Protein AF-A0AAE0A594-F1 (afdb_monomer)

InterPro domains:
  IPR013187 F-box associated beta-propeller, type 3 [PF08268] (45-124)

Organism: NCBI:txid43782

Sequence (131 aa):
MHFSQTRCQKLLFIGEVLSSVDLQRALDGKVFLDEFDNPLEEKPDSNWISVYNSFNGLFCISSKSRVCFVYNPSRRESKKIPDSKPFHHEEILSGFGYVESIEDYKFIKVVMENTVHVFSLRKQFLENCSS

Nearest PDB structures (foldseek):
  8h3f-assembly1_I  TM=4.017E-01  e=6.697E-02  Homo sapiens
  8h3a-assembly1_I  TM=4.026E-01  e=8.334E-02  Homo sapiens
  8h38-assembly1_I  TM=4.028E-01  e=8.802E-02  Homo sapiens
  8h33-assembly1_J  TM=4.031E-01  e=2.774E-01  Homo sapiens
  8gq6-assembly1_A  TM=4.030E-01  e=2.626E-01  Homo sapiens

pLDDT: mean 73.23, std 13.81, range [35.5, 93.25]

Radius of gyration: 16.61 Å; Cα contacts (8 Å, |Δi|>4): 225; chains: 1; bounding box: 48×35×37 Å

Foldseek 3Di:
DDPPPPQDWDWDDDPQATWTWRVVVVVVVDTDTDRQDQLDPPPDPDSGKDFQDDDPQWTFIDDPQQFTWIAHPVQSHIDTQPPDDGDDPFWDHWDWYADPVQRWIWIWTAGPVRDIDIGTCHPVNCVVVVD

Secondary structure (DSSP, 8-state):
--------PEEEEETTEEEEE-HHHHTTT---EEPPPPS-SS--SS---EEEEEETTEEEEE-TT--EEEEETTTTEEEEPTT-PPPPTTEEEEEEEEEGGGTEEEEEEEEGGGEEEEEE--HHHHHTTT-

Structure (mmCIF, N/CA/C/O backbone):
data_AF-A0AAE0A594-F1
#
_entry.id   AF-A0AAE0A594-F1
#
loop_
_atom_site.group_PDB
_atom_site.id
_atom_site.type_symbol
_atom_site.label_atom_id
_atom_site.label_alt_id
_atom_site.label_comp_id
_atom_site.label_asym_id
_atom_site.label_entity_id
_atom_site.label_seq_id
_atom_site.pdbx_PDB_ins_code
_atom_site.Cartn_x
_atom_site.Cartn_y
_atom_site.Cartn_z
_atom_site.occupancy
_atom_site.B_iso_or_equiv
_atom_site.auth_seq_id
_atom_site.auth_comp_id
_atom_site.auth_asym_id
_atom_site.auth_atom_id
_atom_site.pdbx_PDB_model_num
ATOM 1 N N . MET A 1 1 ? -36.590 -8.270 17.465 1.00 35.50 1 MET A N 1
ATOM 2 C CA . MET A 1 1 ? -35.605 -8.018 16.393 1.00 35.50 1 MET A CA 1
ATOM 3 C C . MET A 1 1 ? -34.687 -6.907 16.867 1.00 35.50 1 MET A C 1
ATOM 5 O O . MET A 1 1 ? -35.118 -5.767 16.945 1.00 35.50 1 MET A O 1
ATOM 9 N N . HIS A 1 2 ? -33.482 -7.258 17.311 1.00 42.56 2 HIS A N 1
ATOM 10 C CA . HIS A 1 2 ? -32.478 -6.293 17.750 1.00 42.56 2 HIS A CA 1
ATOM 11 C C . HIS A 1 2 ? -31.753 -5.832 16.484 1.00 42.56 2 HIS A C 1
ATOM 13 O O . HIS A 1 2 ? -31.034 -6.625 15.880 1.00 42.56 2 HIS A O 1
ATOM 19 N N . PHE A 1 3 ? -31.990 -4.603 16.022 1.00 42.03 3 PHE A N 1
ATOM 20 C CA . PHE A 1 3 ? -31.149 -4.036 14.972 1.00 42.03 3 PHE A CA 1
ATOM 21 C C . PHE A 1 3 ? -29.754 -3.886 15.575 1.00 42.03 3 PHE A C 1
ATOM 23 O O . PHE A 1 3 ? -29.538 -3.067 16.466 1.00 42.03 3 PHE A O 1
ATOM 30 N N . SER A 1 4 ? -28.817 -4.738 15.164 1.00 46.41 4 SER A N 1
ATOM 31 C CA . SER A 1 4 ? -27.404 -4.516 15.434 1.00 46.41 4 SER A CA 1
ATOM 32 C C . SER A 1 4 ? -27.039 -3.206 14.748 1.00 46.41 4 SER A C 1
ATOM 34 O O . SER A 1 4 ? -26.988 -3.143 13.519 1.00 46.41 4 SER A O 1
ATOM 36 N N . GLN A 1 5 ? -26.857 -2.144 15.530 1.00 49.34 5 GLN A N 1
ATOM 37 C CA . GLN A 1 5 ? -26.320 -0.885 15.038 1.00 49.34 5 GLN A CA 1
ATOM 38 C C . GLN A 1 5 ? -24.932 -1.190 14.473 1.00 49.34 5 GLN A C 1
ATOM 40 O O . GLN A 1 5 ? -23.981 -1.427 15.216 1.00 49.34 5 GLN A O 1
ATOM 45 N N . THR A 1 6 ? -24.819 -1.264 13.150 1.00 53.31 6 THR A N 1
ATOM 46 C CA . THR A 1 6 ? -23.528 -1.405 12.487 1.00 53.31 6 THR A CA 1
ATOM 47 C C . THR A 1 6 ? -22.779 -0.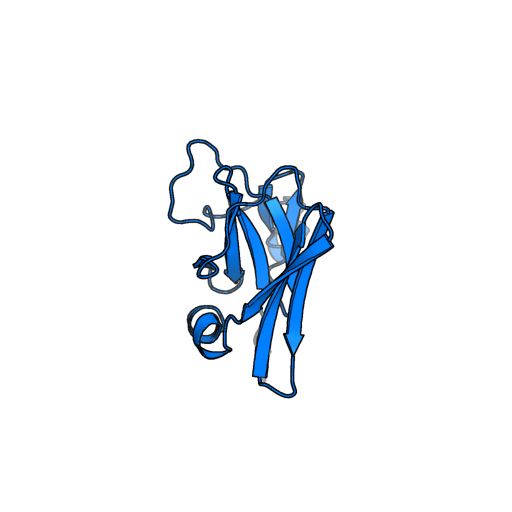109 12.767 1.00 53.31 6 THR A C 1
ATOM 49 O O . THR A 1 6 ? -23.171 0.956 12.287 1.00 53.31 6 THR A O 1
ATOM 52 N N . ARG A 1 7 ? -21.759 -0.163 13.629 1.00 56.25 7 ARG A N 1
ATOM 53 C CA . ARG A 1 7 ? -20.960 1.010 13.991 1.00 56.25 7 ARG A CA 1
ATOM 54 C C . ARG A 1 7 ? -20.214 1.487 12.743 1.00 56.25 7 ARG A C 1
ATOM 56 O O . ARG A 1 7 ? -19.167 0.956 12.395 1.00 56.25 7 ARG A O 1
ATOM 63 N N . CYS A 1 8 ? -20.785 2.464 12.044 1.00 60.12 8 CYS A N 1
ATOM 64 C CA . CYS A 1 8 ? -20.179 3.093 10.878 1.00 60.12 8 CYS A CA 1
ATOM 65 C C . CYS A 1 8 ? -19.109 4.080 11.358 1.00 60.12 8 CYS A C 1
ATOM 67 O O . CYS A 1 8 ? -19.431 5.176 11.815 1.00 60.12 8 CYS A O 1
ATOM 69 N N . GLN A 1 9 ? -17.840 3.677 11.294 1.00 63.56 9 GLN A N 1
ATOM 70 C CA . GLN A 1 9 ? -16.716 4.592 11.484 1.00 63.56 9 GLN A CA 1
ATOM 71 C C . GLN A 1 9 ? -16.456 5.317 10.166 1.00 63.56 9 GLN A C 1
ATOM 73 O O . GLN A 1 9 ? -16.234 4.680 9.137 1.00 63.56 9 GLN A O 1
ATOM 78 N N . LYS A 1 10 ? -16.502 6.652 10.186 1.00 68.75 10 LYS A N 1
ATOM 79 C CA . LYS A 1 10 ? -16.070 7.464 9.048 1.00 68.75 10 LYS A CA 1
ATOM 80 C C . LYS A 1 10 ? -14.655 7.945 9.304 1.00 68.75 10 LYS A C 1
ATOM 82 O O . LYS A 1 10 ? -14.383 8.538 10.343 1.00 68.75 10 LYS A O 1
ATOM 87 N N . LEU A 1 11 ? -13.771 7.688 8.352 1.00 68.06 11 LEU A N 1
ATOM 88 C CA . LEU A 1 11 ? -12.407 8.194 8.385 1.00 68.06 11 LEU A CA 1
ATOM 89 C C . LEU A 1 11 ? -12.359 9.484 7.589 1.00 68.06 11 LEU A C 1
ATOM 91 O O . LEU A 1 11 ? -12.868 9.551 6.469 1.00 68.06 11 LEU A O 1
ATOM 95 N N . LEU A 1 12 ? -11.752 10.496 8.180 1.00 67.94 12 LEU A N 1
ATOM 96 C CA . LEU A 1 12 ? -11.538 11.779 7.555 1.00 67.94 12 LEU A CA 1
ATOM 97 C C . LEU A 1 12 ? -10.044 11.931 7.316 1.00 67.94 12 LEU A C 1
ATOM 99 O O . LEU A 1 12 ? -9.252 11.819 8.245 1.00 67.94 12 LEU A O 1
ATOM 103 N N . PHE A 1 13 ? -9.668 12.161 6.066 1.00 64.56 13 PHE A N 1
ATOM 104 C CA . PHE A 1 13 ? -8.300 12.501 5.710 1.00 64.56 13 PHE A CA 1
ATOM 105 C C . PHE A 1 13 ? -8.250 14.012 5.479 1.00 64.56 13 PHE A C 1
ATOM 107 O O . PHE A 1 13 ? -8.738 14.498 4.458 1.00 64.56 13 PHE A O 1
ATOM 114 N N . ILE A 1 14 ? -7.755 14.764 6.467 1.00 61.00 14 ILE A N 1
ATOM 115 C CA . ILE A 1 14 ? -7.570 16.218 6.362 1.00 61.00 14 ILE A CA 1
ATOM 116 C C . ILE A 1 14 ? -6.072 16.492 6.272 1.00 61.00 14 ILE A C 1
ATOM 118 O O . ILE A 1 14 ? -5.337 16.294 7.238 1.00 61.00 14 ILE A O 1
ATOM 122 N N . GLY A 1 15 ? -5.625 16.990 5.119 1.00 65.19 15 GLY A N 1
ATOM 123 C CA . GLY A 1 15 ? -4.205 17.229 4.873 1.00 65.19 15 GLY A CA 1
ATOM 124 C C . GLY A 1 15 ? -3.424 15.916 4.891 1.00 65.19 15 GLY A C 1
ATOM 125 O O . GLY A 1 15 ? -3.569 15.117 3.976 1.00 65.19 15 GLY A O 1
ATOM 126 N N . GLU A 1 16 ? -2.621 15.709 5.935 1.00 61.00 16 GLU A N 1
ATOM 127 C CA . GLU A 1 16 ? -1.758 14.530 6.131 1.00 61.00 16 GLU A CA 1
ATOM 128 C C . GLU A 1 16 ? -2.167 13.686 7.351 1.00 61.00 16 GLU A C 1
ATOM 130 O O . GLU A 1 16 ? -1.447 12.774 7.757 1.00 61.00 16 GLU A O 1
ATOM 135 N N . VAL A 1 17 ? -3.312 14.002 7.965 1.00 59.88 17 VAL A N 1
ATOM 136 C CA . VAL A 1 17 ? -3.817 13.310 9.153 1.00 59.88 17 VAL A CA 1
ATOM 137 C C . VAL A 1 17 ? -5.040 12.490 8.766 1.00 59.88 17 VAL A C 1
ATOM 139 O O . VAL A 1 17 ? -6.038 13.022 8.274 1.00 59.88 17 VAL A O 1
ATOM 142 N N . LEU A 1 18 ? -4.966 11.183 9.013 1.00 65.12 18 LEU A N 1
ATOM 143 C CA . LEU A 1 18 ? -6.129 10.306 9.019 1.00 65.12 18 LEU A CA 1
ATOM 144 C C . LEU A 1 18 ? -6.751 10.385 10.416 1.00 65.12 18 LEU A C 1
ATOM 146 O O . LEU A 1 18 ? -6.049 10.184 11.397 1.00 65.12 18 LEU A O 1
ATOM 150 N N . SER A 1 19 ? -8.034 10.711 10.529 1.00 62.88 19 SER A N 1
ATOM 151 C CA . SER A 1 19 ? -8.760 10.803 11.802 1.00 62.88 19 SER A CA 1
ATOM 152 C C . SER A 1 19 ? -10.027 9.963 11.751 1.00 62.88 19 SER A C 1
ATOM 154 O O . SER A 1 19 ? -10.693 9.897 10.718 1.00 62.88 19 SER A O 1
ATOM 156 N N . SER A 1 20 ? -10.397 9.339 12.868 1.00 68.00 20 SER A N 1
ATOM 157 C CA . SER A 1 20 ? -11.697 8.677 12.994 1.00 68.00 20 SER A CA 1
ATOM 158 C C . SER A 1 20 ? -12.729 9.674 13.510 1.00 68.00 20 SER A C 1
ATOM 160 O O . SER A 1 20 ? -12.496 10.361 14.502 1.00 68.00 20 SER A O 1
ATOM 162 N N . VAL A 1 21 ? -13.889 9.735 12.857 1.00 65.81 21 VAL A N 1
ATOM 163 C CA . VAL A 1 21 ? -15.005 10.600 13.246 1.00 65.81 21 VAL A CA 1
ATOM 164 C C . VAL A 1 21 ? -16.188 9.746 13.680 1.00 65.81 21 VAL A C 1
ATOM 166 O O . VAL A 1 21 ? -16.718 8.943 12.905 1.00 65.81 21 VAL A O 1
ATOM 169 N N . ASP A 1 22 ? -16.637 9.960 14.916 1.00 67.38 22 ASP A N 1
ATOM 170 C CA . ASP A 1 22 ? -17.904 9.424 15.405 1.00 67.38 22 ASP A CA 1
ATOM 171 C C . ASP A 1 22 ? -19.043 10.392 15.068 1.00 67.38 22 ASP A C 1
ATOM 173 O O . ASP A 1 22 ? -19.252 11.418 15.722 1.00 67.38 22 ASP A O 1
ATOM 177 N N . LEU A 1 23 ? -19.794 10.065 14.016 1.00 60.41 23 LEU A N 1
ATOM 178 C CA . LEU A 1 23 ? -20.908 10.899 13.580 1.00 60.41 23 LEU A CA 1
ATOM 179 C C . LEU A 1 23 ? -22.072 10.941 14.562 1.00 60.41 23 LEU A C 1
ATOM 181 O O . LEU A 1 23 ? -22.784 11.939 14.572 1.00 60.41 23 LEU A O 1
ATOM 185 N N . GLN A 1 24 ? -22.289 9.896 15.365 1.00 61.97 24 GLN A N 1
ATOM 186 C CA . GLN A 1 24 ? -23.400 9.911 16.317 1.00 61.97 24 GLN A CA 1
ATOM 187 C C . GLN A 1 24 ? -23.171 10.979 17.388 1.00 61.97 24 GLN A C 1
ATOM 189 O O . GLN A 1 24 ? -24.116 11.648 17.786 1.00 61.97 24 GLN A O 1
ATOM 194 N N . ARG A 1 25 ? -21.908 11.209 17.766 1.00 57.09 25 ARG A N 1
ATOM 195 C CA . ARG A 1 25 ? -21.504 12.288 18.682 1.00 57.09 25 ARG A CA 1
ATOM 196 C C . ARG A 1 25 ? -21.403 13.646 17.983 1.00 57.09 25 ARG A C 1
ATOM 198 O O . ARG A 1 25 ? -21.610 14.676 18.615 1.00 57.09 25 ARG A O 1
ATOM 205 N N . ALA A 1 26 ? -21.119 13.659 16.679 1.00 54.25 26 ALA A N 1
ATOM 206 C CA . ALA A 1 26 ? -21.068 14.886 15.882 1.00 54.25 26 ALA A CA 1
ATOM 207 C C . ALA A 1 26 ? -22.448 15.543 15.687 1.00 54.25 26 ALA A C 1
ATOM 209 O O . ALA A 1 26 ? -22.518 16.762 15.528 1.00 54.25 26 ALA A O 1
ATOM 210 N N . LEU A 1 27 ? -23.536 14.761 15.715 1.00 56.81 27 LEU A N 1
ATOM 211 C CA . LEU A 1 27 ? -24.911 15.273 15.628 1.00 56.81 27 LEU A CA 1
ATOM 212 C C . LEU A 1 27 ? -25.289 16.178 16.814 1.00 56.81 27 LEU A C 1
ATOM 214 O O . LEU A 1 27 ? -26.123 17.064 16.644 1.00 56.81 27 LEU A O 1
ATOM 218 N N . ASP A 1 28 ? -24.604 16.047 17.954 1.00 60.50 28 ASP A N 1
ATOM 219 C CA . ASP A 1 28 ? -24.769 16.915 19.130 1.00 60.50 28 ASP A CA 1
ATOM 220 C C . ASP A 1 28 ? -24.005 18.255 19.001 1.00 60.50 28 ASP A C 1
ATOM 222 O O . ASP A 1 28 ? -23.794 18.973 19.978 1.00 60.50 28 ASP A O 1
ATOM 226 N N . GLY A 1 29 ? -23.550 18.605 17.791 1.00 57.28 29 GLY A N 1
ATOM 227 C CA . GLY A 1 29 ? -22.878 19.874 17.494 1.00 57.28 29 GLY A CA 1
ATOM 228 C C . GLY A 1 29 ? -21.408 19.937 17.919 1.00 57.28 29 GLY A C 1
ATOM 229 O O . GLY A 1 29 ? -20.779 20.987 17.783 1.00 57.28 29 GLY A O 1
ATOM 230 N N . LYS A 1 30 ? -20.829 18.830 18.404 1.00 54.50 30 LYS A N 1
ATOM 231 C CA . LYS A 1 30 ? -19.423 18.753 18.816 1.00 54.50 30 LYS A CA 1
ATOM 232 C C . LYS A 1 30 ? -18.720 17.604 18.097 1.00 54.50 30 LYS A C 1
ATOM 234 O O . LYS A 1 30 ? -18.842 16.443 18.472 1.00 54.50 30 LYS A O 1
ATOM 239 N N . VAL A 1 31 ? -17.973 17.935 17.043 1.00 56.88 31 VAL A N 1
ATOM 240 C CA . VAL A 1 31 ? -17.101 16.971 16.360 1.00 56.88 31 VAL A CA 1
ATOM 241 C C . VAL A 1 31 ? -15.901 16.706 17.263 1.00 56.88 31 VAL A C 1
ATOM 243 O O . VAL A 1 31 ? -15.044 17.570 17.436 1.00 56.88 31 VAL A O 1
ATOM 246 N N . PHE A 1 32 ? -15.851 15.519 17.857 1.00 56.44 32 PHE A N 1
ATOM 247 C CA . PHE A 1 32 ? -14.641 15.018 18.493 1.00 56.44 32 PHE A CA 1
ATOM 248 C C . PHE A 1 32 ? -13.856 14.242 17.438 1.00 56.44 32 PHE A C 1
ATOM 250 O O . PHE A 1 32 ? -14.347 13.247 16.903 1.00 56.44 32 PHE A O 1
ATOM 257 N N . LEU A 1 33 ? -12.668 14.741 17.104 1.00 54.59 33 LEU A N 1
ATOM 258 C CA . LEU A 1 33 ? -11.691 13.973 16.348 1.00 54.59 33 LEU A CA 1
ATOM 259 C C . LEU A 1 33 ? -11.003 13.059 17.356 1.00 54.59 33 LEU A C 1
ATOM 261 O O . LEU A 1 33 ? -10.320 13.555 18.251 1.00 54.59 33 LEU A O 1
ATOM 265 N N . ASP A 1 34 ? -11.209 11.751 17.235 1.00 58.50 34 ASP A N 1
ATOM 266 C CA . ASP A 1 34 ? -10.311 10.825 17.913 1.00 58.50 34 ASP A CA 1
ATOM 267 C C . ASP A 1 34 ? -8.980 10.876 17.164 1.00 58.50 34 ASP A C 1
ATOM 269 O O . ASP A 1 34 ? -8.941 10.682 15.938 1.00 58.50 34 ASP A O 1
ATOM 273 N N . GLU A 1 35 ? -7.900 11.157 17.900 1.00 56.28 35 GLU A N 1
ATOM 274 C CA . GLU A 1 35 ? -6.554 10.954 17.381 1.00 56.28 35 GLU A CA 1
ATOM 275 C C . GLU A 1 35 ? -6.463 9.511 16.900 1.00 56.28 35 GLU A C 1
ATOM 277 O O . GLU A 1 35 ? -6.774 8.549 17.607 1.00 56.28 35 GLU A O 1
ATOM 282 N N . PHE A 1 36 ? -6.123 9.377 15.629 1.00 59.25 36 PHE A N 1
ATOM 283 C CA . PHE A 1 36 ? -5.923 8.081 15.037 1.00 59.25 36 PHE A CA 1
ATOM 284 C C . PHE A 1 36 ? -4.548 7.601 15.454 1.00 59.25 36 PHE A C 1
ATOM 286 O O . PHE A 1 36 ? -3.553 8.270 15.164 1.00 59.25 36 PHE A O 1
ATOM 293 N N . ASP A 1 37 ? -4.501 6.459 16.138 1.00 64.94 37 ASP A N 1
ATOM 294 C CA . ASP A 1 37 ? -3.234 5.802 16.438 1.00 64.94 37 ASP A CA 1
ATOM 295 C C . ASP A 1 37 ? -2.432 5.691 15.144 1.00 64.94 37 ASP A C 1
ATOM 297 O O . ASP A 1 37 ? -2.992 5.345 14.097 1.00 64.94 37 ASP A O 1
ATOM 301 N N . ASN A 1 38 ? -1.137 6.016 15.202 1.00 65.38 38 ASN A N 1
ATOM 302 C CA . ASN A 1 38 ? -0.288 5.926 14.025 1.00 65.38 38 ASN A CA 1
ATOM 303 C C . ASN A 1 38 ? -0.395 4.490 13.472 1.00 65.38 38 ASN A C 1
ATOM 305 O O . ASN A 1 38 ? -0.019 3.553 14.176 1.00 65.38 38 ASN A O 1
ATOM 309 N N . PRO A 1 39 ? -0.916 4.291 12.246 1.00 68.06 39 PRO A N 1
ATOM 310 C CA . PRO A 1 39 ? -1.100 2.968 11.669 1.00 68.06 39 PRO A CA 1
ATOM 311 C C . PRO A 1 39 ? 0.214 2.208 11.488 1.00 68.06 39 PRO A C 1
ATOM 313 O O . PRO A 1 39 ? 0.175 1.016 11.204 1.00 68.06 39 PRO A O 1
ATOM 316 N N . LEU A 1 40 ? 1.368 2.864 11.615 1.00 71.44 40 LEU A N 1
ATOM 317 C CA . LEU A 1 40 ? 2.686 2.269 11.452 1.00 71.44 40 LEU A CA 1
ATOM 318 C C . LEU A 1 40 ? 3.369 2.123 12.818 1.00 71.44 40 LEU A C 1
ATOM 320 O O . LEU A 1 40 ? 3.563 3.103 13.533 1.00 71.44 40 LEU A O 1
ATOM 324 N N . GLU A 1 41 ? 3.763 0.891 13.164 1.00 64.31 41 GLU A N 1
ATOM 325 C CA . GLU A 1 41 ? 4.520 0.595 14.395 1.00 64.31 41 GLU A CA 1
ATOM 326 C C . GLU A 1 41 ? 5.929 1.207 14.385 1.00 64.31 41 GLU A C 1
ATOM 328 O O . GLU A 1 41 ? 6.495 1.503 15.440 1.00 64.31 41 GLU A O 1
ATOM 333 N N . GLU A 1 42 ? 6.504 1.414 13.194 1.00 60.75 42 GLU A N 1
ATOM 334 C CA . GLU A 1 42 ? 7.712 2.219 13.040 1.00 60.75 42 GLU A CA 1
ATOM 335 C C . GLU A 1 42 ? 7.379 3.626 13.527 1.00 60.75 42 GLU A C 1
ATOM 337 O O . GLU A 1 42 ? 6.683 4.341 12.817 1.00 60.75 42 GLU A O 1
ATOM 342 N N . LYS A 1 43 ? 7.865 4.020 14.716 1.00 56.16 43 LYS A N 1
ATOM 343 C CA . LYS A 1 43 ? 7.832 5.414 15.180 1.00 56.16 43 LYS A CA 1
ATOM 344 C C . LYS A 1 43 ? 8.614 6.242 14.168 1.00 56.16 43 LYS A C 1
ATOM 346 O O . LYS A 1 43 ? 9.845 6.245 14.238 1.00 56.16 43 LYS A O 1
ATOM 351 N N . PRO A 1 44 ? 7.966 6.917 13.211 1.00 52.84 44 PRO A N 1
ATOM 352 C CA . PRO A 1 44 ? 8.715 7.751 12.311 1.00 52.84 44 PRO A CA 1
ATOM 353 C C . PRO A 1 44 ? 9.074 8.999 13.124 1.00 52.84 44 PRO A C 1
ATOM 355 O O . PRO A 1 44 ? 8.328 9.411 14.014 1.00 52.84 44 PRO A O 1
ATOM 358 N N . ASP A 1 45 ? 10.172 9.669 12.795 1.00 55.12 45 ASP A N 1
ATOM 359 C CA . ASP A 1 45 ? 10.511 10.969 13.400 1.00 55.12 45 ASP A CA 1
ATOM 360 C C . ASP A 1 45 ? 9.450 12.070 13.099 1.00 55.12 45 ASP A C 1
ATOM 362 O O . ASP A 1 45 ? 9.657 13.250 13.370 1.00 55.12 45 ASP A O 1
ATOM 366 N N . SER A 1 46 ? 8.322 11.705 12.473 1.00 57.16 46 SER A N 1
ATOM 367 C CA . SER A 1 46 ? 7.206 12.535 12.028 1.00 57.16 46 SER A CA 1
ATOM 368 C C . SER A 1 46 ? 5.935 11.676 11.894 1.00 57.16 46 SER A C 1
ATOM 370 O O . SER A 1 46 ? 5.982 10.579 11.348 1.00 57.16 46 SER A O 1
ATOM 372 N N . ASN A 1 47 ? 4.778 12.193 12.317 1.00 60.12 47 ASN A N 1
ATOM 373 C CA . ASN A 1 47 ? 3.470 11.526 12.183 1.00 60.12 47 ASN A CA 1
ATOM 374 C C . ASN A 1 47 ? 2.880 11.593 10.754 1.00 60.12 47 ASN A C 1
ATOM 376 O O . ASN A 1 47 ? 1.682 11.393 10.575 1.00 60.12 47 ASN A O 1
ATOM 380 N N . TRP A 1 48 ? 3.680 11.934 9.739 1.00 66.38 48 TRP A N 1
ATOM 381 C CA . TRP A 1 48 ? 3.182 12.142 8.379 1.00 66.38 48 TRP A CA 1
ATOM 382 C C . TRP A 1 48 ? 2.939 10.817 7.663 1.00 66.38 48 TRP A C 1
ATOM 384 O O . TRP A 1 48 ? 3.862 10.017 7.471 1.00 66.38 48 TRP A O 1
ATOM 394 N N . ILE A 1 49 ? 1.693 10.620 7.230 1.00 77.00 49 ILE A N 1
ATOM 395 C CA . ILE A 1 49 ? 1.258 9.453 6.467 1.00 77.00 49 ILE A CA 1
ATOM 396 C C . ILE A 1 49 ? 0.650 9.922 5.156 1.00 77.00 49 ILE A C 1
ATOM 398 O O . ILE A 1 49 ? -0.304 10.696 5.125 1.00 77.00 49 ILE A O 1
ATOM 402 N N . SER A 1 50 ? 1.194 9.414 4.056 1.00 80.06 50 SER A N 1
ATOM 403 C CA . SER A 1 50 ? 0.616 9.609 2.729 1.00 80.06 50 SER A CA 1
ATOM 404 C C . SER A 1 50 ? -0.307 8.445 2.399 1.00 80.06 50 SER A C 1
ATOM 406 O O . SER A 1 50 ? 0.088 7.289 2.541 1.00 80.06 50 SER A O 1
ATOM 408 N N . VAL A 1 51 ? -1.521 8.744 1.939 1.00 83.19 51 VAL A N 1
ATOM 409 C CA . VAL A 1 51 ? -2.452 7.758 1.381 1.00 83.19 51 VAL A CA 1
ATOM 410 C C . VAL A 1 51 ? -2.352 7.826 -0.139 1.00 83.19 51 VAL A C 1
ATOM 412 O O . VAL A 1 51 ? -2.635 8.862 -0.731 1.00 83.19 51 VAL A O 1
ATOM 415 N N . TYR A 1 52 ? -1.950 6.727 -0.771 1.00 82.00 52 TYR A N 1
ATOM 416 C CA . TYR A 1 52 ? -1.749 6.665 -2.224 1.00 82.00 52 TYR A CA 1
ATOM 417 C C . TYR A 1 52 ? -2.974 6.147 -2.955 1.00 82.00 52 TYR A C 1
ATOM 419 O O . TYR A 1 52 ? -3.284 6.586 -4.059 1.00 82.00 52 TYR A O 1
ATOM 427 N N . ASN A 1 53 ? -3.644 5.162 -2.363 1.00 84.69 53 ASN A N 1
ATOM 428 C CA . ASN A 1 53 ? -4.760 4.490 -3.001 1.00 84.69 53 ASN A CA 1
ATOM 429 C C . ASN A 1 53 ? -5.646 3.808 -1.954 1.00 84.69 53 ASN A C 1
ATOM 431 O O . ASN A 1 53 ? -5.215 3.578 -0.821 1.00 84.69 53 ASN A O 1
ATOM 435 N N . SER A 1 54 ? -6.870 3.459 -2.332 1.00 86.62 54 SER A N 1
ATOM 436 C CA . SER A 1 54 ? -7.782 2.688 -1.495 1.00 86.62 54 SER A CA 1
ATOM 437 C C . SER A 1 54 ? -8.580 1.697 -2.332 1.00 86.62 54 SER A C 1
ATOM 439 O O . SER A 1 54 ? -8.948 1.964 -3.473 1.00 86.62 54 SER A O 1
ATOM 441 N N . PHE A 1 55 ? -8.835 0.521 -1.764 1.00 87.69 55 PHE A N 1
ATOM 442 C CA . PHE A 1 55 ? -9.644 -0.506 -2.411 1.00 87.69 55 PHE A CA 1
ATOM 443 C C . PHE A 1 55 ? -10.251 -1.434 -1.358 1.00 87.69 55 PHE A C 1
ATOM 445 O O . PHE A 1 55 ? -9.554 -1.852 -0.437 1.00 87.69 55 PHE A O 1
ATOM 452 N N . ASN A 1 56 ? -11.543 -1.758 -1.476 1.00 85.81 56 ASN A N 1
ATOM 453 C CA . ASN A 1 56 ? -12.265 -2.656 -0.557 1.00 85.81 56 ASN A CA 1
ATOM 454 C C . ASN A 1 56 ? -12.092 -2.332 0.942 1.00 85.81 56 ASN A C 1
ATOM 456 O O . ASN A 1 56 ? -11.967 -3.227 1.772 1.00 85.81 56 ASN A O 1
ATOM 460 N N . GLY A 1 57 ? -12.067 -1.044 1.297 1.00 82.81 57 GLY A N 1
ATOM 461 C CA . GLY A 1 57 ? -11.896 -0.604 2.688 1.00 82.81 57 GLY A CA 1
ATOM 462 C C . GLY A 1 57 ? -10.458 -0.6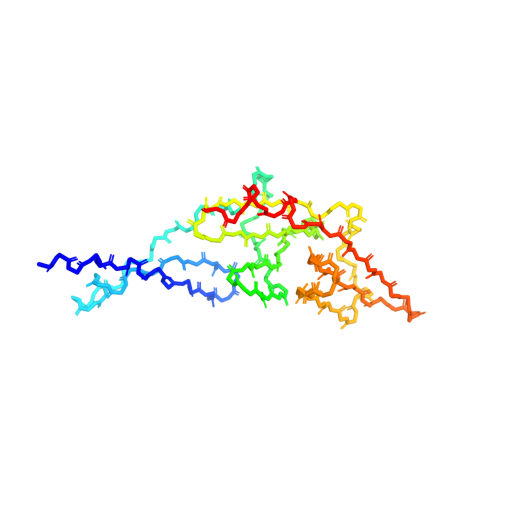77 3.215 1.00 82.81 57 GLY A C 1
ATOM 463 O O . GLY A 1 57 ? -10.219 -0.291 4.355 1.00 82.81 57 GLY A O 1
ATOM 464 N N . LEU A 1 58 ? -9.501 -1.111 2.393 1.00 87.62 58 LEU A N 1
ATOM 465 C CA . LEU A 1 58 ? -8.072 -1.066 2.682 1.00 87.62 58 LEU A CA 1
ATOM 466 C C . LEU A 1 58 ? -7.446 0.191 2.073 1.00 87.62 58 LEU A C 1
ATOM 468 O O . LEU A 1 58 ? -7.838 0.634 0.990 1.00 87.62 58 LEU A O 1
ATOM 472 N N . PHE A 1 59 ? -6.429 0.728 2.738 1.00 87.69 59 PHE A N 1
ATOM 473 C CA . PHE A 1 59 ? -5.625 1.846 2.251 1.00 87.69 59 PHE A CA 1
ATOM 474 C C . PHE A 1 59 ? -4.210 1.387 1.918 1.00 87.69 59 PHE A C 1
ATOM 476 O O . PHE A 1 59 ? -3.598 0.649 2.682 1.00 87.69 59 PHE A O 1
ATOM 483 N N . CYS A 1 60 ? -3.660 1.867 0.808 1.00 87.88 60 CYS A N 1
ATOM 484 C CA . CYS A 1 60 ? -2.225 1.834 0.566 1.00 87.88 60 CYS A CA 1
ATOM 485 C C . CYS A 1 60 ? -1.618 3.130 1.106 1.00 87.88 60 CYS A C 1
ATOM 487 O O . CYS A 1 60 ? -1.920 4.213 0.597 1.00 87.88 60 CYS A O 1
ATOM 489 N N . ILE A 1 61 ? -0.769 3.020 2.126 1.00 86.38 61 ILE A N 1
ATOM 490 C CA . ILE A 1 61 ? -0.162 4.155 2.827 1.00 86.38 61 ILE A CA 1
ATOM 491 C C . ILE A 1 61 ? 1.369 4.089 2.801 1.00 86.38 61 ILE A C 1
ATOM 493 O O . ILE A 1 61 ? 1.949 3.026 2.575 1.00 86.38 61 ILE A O 1
ATOM 497 N N . SER A 1 62 ? 2.043 5.207 3.072 1.00 82.62 62 SER A N 1
ATOM 498 C CA . SER A 1 62 ? 3.467 5.205 3.427 1.00 82.62 62 SER A CA 1
ATOM 499 C C . SER A 1 62 ? 3.791 6.169 4.557 1.00 82.62 62 SER A C 1
ATOM 501 O O . SER A 1 62 ? 3.150 7.209 4.707 1.00 82.62 62 SER A O 1
ATOM 503 N N . SER A 1 63 ? 4.859 5.854 5.289 1.00 76.19 63 SER A N 1
ATOM 504 C CA . SER A 1 63 ? 5.555 6.796 6.171 1.00 76.19 63 SER A CA 1
ATOM 505 C C . SER A 1 63 ? 6.491 7.718 5.379 1.00 76.19 63 SER A C 1
ATOM 507 O O . SER A 1 63 ? 6.692 7.559 4.170 1.00 76.19 63 SER A O 1
ATOM 509 N N . LYS A 1 64 ? 7.163 8.634 6.089 1.00 72.12 64 LYS A N 1
ATOM 510 C CA . LYS A 1 64 ? 8.269 9.456 5.571 1.00 72.12 64 LYS A CA 1
ATOM 511 C C . LYS A 1 64 ? 9.442 8.644 5.006 1.00 72.12 64 LYS A C 1
ATOM 513 O O . LYS A 1 64 ? 10.091 9.113 4.075 1.00 72.12 64 LYS A O 1
ATOM 518 N N . SER A 1 65 ? 9.703 7.429 5.510 1.00 70.81 65 SER A N 1
ATOM 519 C CA . SER A 1 65 ? 10.714 6.524 4.927 1.00 70.81 65 SER A CA 1
ATOM 520 C C . SER A 1 65 ? 10.279 5.966 3.566 1.00 70.81 65 SER A C 1
ATOM 522 O O . SER A 1 65 ? 11.036 5.243 2.921 1.00 70.81 65 SER A O 1
ATOM 524 N N . ARG A 1 66 ? 9.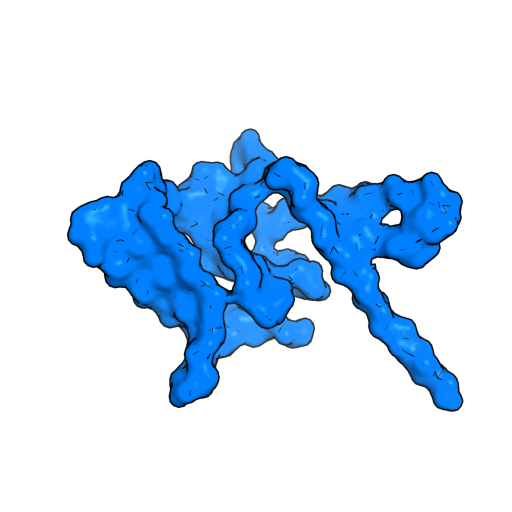069 6.336 3.113 1.00 75.81 66 ARG A N 1
ATOM 525 C CA . ARG A 1 66 ? 8.453 5.997 1.831 1.00 75.81 66 ARG A CA 1
ATOM 526 C C . ARG A 1 66 ? 8.246 4.498 1.628 1.00 75.81 66 ARG A C 1
ATOM 528 O O . ARG A 1 66 ? 7.987 4.053 0.512 1.00 75.81 66 ARG A O 1
ATOM 535 N N . VAL A 1 67 ? 8.323 3.726 2.706 1.00 81.19 67 VAL A N 1
ATOM 536 C CA . VAL A 1 67 ? 7.984 2.304 2.735 1.00 81.19 67 VAL A CA 1
ATOM 537 C C . VAL A 1 67 ? 6.470 2.147 2.608 1.00 81.19 67 VAL A C 1
ATOM 539 O O . VAL A 1 67 ? 5.719 2.854 3.278 1.00 81.19 67 VAL A O 1
ATOM 542 N N . CYS A 1 68 ? 6.021 1.237 1.744 1.00 85.44 68 CYS A N 1
ATOM 543 C CA . CYS A 1 68 ? 4.603 1.030 1.465 1.00 85.44 68 CYS A CA 1
ATOM 544 C C . CYS A 1 68 ? 3.985 0.023 2.437 1.00 85.44 68 CYS A C 1
ATOM 546 O O . CYS A 1 68 ? 4.547 -1.047 2.682 1.00 85.44 68 CYS A O 1
ATOM 548 N N . PHE A 1 69 ? 2.788 0.331 2.918 1.00 87.75 69 PHE A N 1
ATOM 549 C CA . PHE A 1 69 ? 1.995 -0.547 3.765 1.00 87.75 69 PHE A CA 1
ATOM 550 C C . PHE A 1 69 ? 0.573 -0.634 3.228 1.00 87.75 69 PHE A C 1
ATOM 552 O O . PHE A 1 69 ? 0.027 0.347 2.723 1.00 87.75 69 PHE A O 1
ATOM 559 N N . VAL A 1 70 ? -0.042 -1.800 3.385 1.00 89.69 70 VAL A N 1
ATOM 560 C CA . VAL A 1 70 ? -1.497 -1.917 3.331 1.00 89.69 70 VAL A CA 1
ATOM 561 C C . VAL A 1 70 ? -2.028 -1.752 4.741 1.00 89.69 70 VAL A C 1
ATOM 563 O O . VAL A 1 70 ? -1.511 -2.361 5.674 1.00 89.69 70 VAL A O 1
ATOM 566 N N . TYR A 1 71 ? -3.045 -0.921 4.893 1.00 87.25 71 TYR A N 1
ATOM 567 C CA . TYR A 1 71 ? -3.643 -0.579 6.166 1.00 87.25 71 TYR A CA 1
ATOM 568 C C . TYR A 1 71 ? -5.133 -0.908 6.172 1.00 87.25 71 TYR A C 1
ATOM 570 O O . TYR A 1 71 ? -5.868 -0.465 5.285 1.00 87.25 71 TYR A O 1
ATOM 578 N N . ASN A 1 72 ? -5.577 -1.661 7.182 1.00 87.06 72 ASN A N 1
ATOM 579 C CA . ASN A 1 72 ? -6.990 -1.858 7.468 1.00 87.06 72 ASN A CA 1
ATOM 580 C C . ASN A 1 72 ? -7.418 -0.984 8.658 1.00 87.06 72 ASN A C 1
ATOM 582 O O . ASN A 1 72 ? -7.050 -1.267 9.803 1.00 87.06 72 ASN A O 1
ATOM 586 N N . PRO A 1 73 ? -8.264 0.029 8.424 1.00 79.44 73 PRO A N 1
ATOM 587 C CA . PRO A 1 73 ? -8.746 0.903 9.482 1.00 79.44 73 PRO A CA 1
ATOM 588 C C . PRO A 1 73 ? -9.738 0.241 10.443 1.00 79.44 73 PRO A C 1
ATOM 590 O O . PRO A 1 73 ? -9.793 0.624 11.607 1.00 79.44 73 PRO A O 1
ATOM 593 N N . SER A 1 74 ? -10.515 -0.747 9.991 1.00 78.69 74 SER A N 1
ATOM 594 C CA . SER A 1 74 ? -11.499 -1.457 10.816 1.00 78.69 74 SER A CA 1
ATOM 595 C C . SER A 1 74 ? -10.836 -2.271 11.921 1.00 78.69 74 SER A C 1
ATOM 597 O O . SER A 1 74 ? -11.425 -2.459 12.983 1.00 78.69 74 SER A O 1
ATOM 599 N N . ARG A 1 75 ? -9.604 -2.729 11.677 1.00 78.19 75 ARG A N 1
ATOM 600 C CA . ARG A 1 75 ? -8.815 -3.532 12.620 1.00 78.19 75 ARG A CA 1
ATOM 601 C C . ARG A 1 75 ? -7.621 -2.787 13.209 1.00 78.19 75 ARG A C 1
ATOM 603 O O . ARG A 1 75 ? -7.000 -3.289 14.135 1.00 78.19 75 ARG A O 1
AT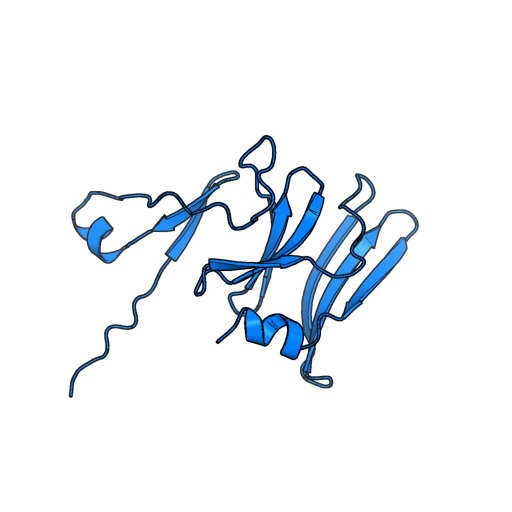OM 610 N N . ARG A 1 76 ? -7.328 -1.583 12.706 1.00 78.94 76 ARG A N 1
ATOM 611 C CA . ARG A 1 76 ? -6.143 -0.783 13.053 1.00 78.94 76 ARG A CA 1
ATOM 612 C C . ARG A 1 76 ? -4.824 -1.531 12.834 1.00 78.94 76 ARG A C 1
ATOM 614 O O . ARG A 1 76 ? -3.870 -1.342 13.575 1.00 78.94 76 ARG A O 1
ATOM 621 N N . GLU A 1 77 ? -4.760 -2.344 11.787 1.00 83.19 77 GLU A N 1
ATOM 622 C CA . GLU A 1 77 ? -3.594 -3.169 11.462 1.00 83.19 77 GLU A CA 1
ATOM 623 C C . GLU A 1 77 ? -2.961 -2.693 10.154 1.00 83.19 77 GLU A C 1
ATOM 625 O O . GLU A 1 77 ? -3.660 -2.456 9.163 1.00 83.19 77 GLU A O 1
ATOM 630 N N . SER A 1 78 ? -1.632 -2.582 10.128 1.00 85.44 78 SER A N 1
ATOM 631 C CA . SER A 1 78 ? -0.869 -2.342 8.904 1.00 85.44 78 SER A CA 1
ATOM 632 C C . SER A 1 78 ? 0.075 -3.493 8.601 1.00 85.44 78 SER A C 1
ATOM 634 O O . SER A 1 78 ? 0.545 -4.210 9.485 1.00 85.44 78 SER A O 1
ATOM 636 N N . LYS A 1 79 ? 0.369 -3.671 7.315 1.00 86.75 79 LYS A N 1
ATOM 637 C CA . LYS A 1 79 ? 1.323 -4.668 6.854 1.00 86.75 79 LYS A CA 1
ATOM 638 C C . LYS A 1 79 ? 2.178 -4.123 5.732 1.00 86.75 79 LYS A C 1
ATOM 640 O O . LYS A 1 79 ? 1.672 -3.650 4.716 1.00 86.75 79 LYS A O 1
ATOM 645 N N . LYS A 1 80 ? 3.491 -4.209 5.921 1.00 86.69 80 LYS A N 1
ATOM 646 C CA . LYS A 1 80 ? 4.488 -3.749 4.955 1.00 86.69 80 LYS A CA 1
ATOM 647 C C . LYS A 1 80 ? 4.414 -4.572 3.677 1.00 86.69 80 LYS A C 1
ATOM 649 O O . LYS A 1 80 ? 4.502 -5.795 3.745 1.00 86.69 80 LYS A O 1
ATOM 654 N N . ILE A 1 81 ? 4.310 -3.912 2.527 1.00 86.94 81 ILE A N 1
ATOM 655 C CA . ILE A 1 81 ? 4.337 -4.587 1.228 1.00 86.94 81 ILE A CA 1
ATOM 656 C C . ILE A 1 81 ? 5.725 -5.230 1.042 1.00 86.94 81 ILE A C 1
ATOM 658 O O . ILE A 1 81 ? 6.735 -4.523 1.113 1.00 86.94 81 ILE A O 1
ATOM 662 N N . PRO A 1 82 ? 5.808 -6.559 0.835 1.00 80.81 82 PRO A N 1
ATOM 663 C CA . PRO A 1 82 ? 7.083 -7.240 0.649 1.00 80.81 82 PRO A CA 1
ATOM 664 C C . PRO A 1 82 ? 7.810 -6.695 -0.575 1.00 80.81 82 PRO A C 1
ATOM 666 O O . PRO A 1 82 ? 7.180 -6.415 -1.595 1.00 80.81 82 PRO A O 1
ATOM 669 N N . ASP A 1 83 ? 9.127 -6.541 -0.462 1.00 77.12 83 ASP A N 1
ATOM 670 C CA . ASP A 1 83 ? 10.021 -6.132 -1.552 1.00 77.12 83 ASP A CA 1
ATOM 671 C C . ASP A 1 83 ? 9.677 -4.789 -2.220 1.00 77.12 83 ASP A C 1
ATOM 673 O O . ASP A 1 83 ? 10.314 -4.399 -3.203 1.00 77.12 83 ASP A O 1
ATOM 677 N N . SER A 1 84 ? 8.713 -4.031 -1.679 1.00 74.44 84 SER A N 1
ATOM 678 C CA . SER A 1 84 ? 8.426 -2.692 -2.169 1.00 74.44 84 SER A CA 1
ATOM 679 C C . SER A 1 84 ? 9.613 -1.803 -1.840 1.00 74.44 84 SER A C 1
ATOM 681 O O . SER A 1 84 ? 9.866 -1.485 -0.672 1.00 74.44 84 SER A O 1
ATOM 683 N N . LYS A 1 85 ? 10.335 -1.383 -2.879 1.00 71.12 85 LYS A N 1
ATOM 684 C CA . LYS A 1 85 ? 11.282 -0.284 -2.740 1.00 71.12 85 LYS A CA 1
ATOM 685 C C . LYS A 1 85 ? 10.519 0.971 -2.292 1.00 71.12 85 LYS A C 1
ATOM 687 O O . LYS A 1 85 ? 9.353 1.144 -2.689 1.00 71.12 85 LYS A O 1
ATOM 692 N N . PRO A 1 86 ? 11.150 1.829 -1.473 1.00 69.88 86 PRO A N 1
ATOM 693 C CA . PRO A 1 86 ? 10.552 3.092 -1.075 1.00 69.88 86 PRO A CA 1
ATOM 694 C C . PRO A 1 86 ? 10.049 3.883 -2.292 1.00 69.88 86 PRO A C 1
ATOM 696 O O . PRO A 1 86 ? 10.632 3.780 -3.369 1.00 69.88 86 PRO A O 1
ATOM 699 N N . PHE A 1 87 ? 8.966 4.655 -2.162 1.00 66.50 87 PHE A N 1
ATOM 700 C CA . PHE A 1 87 ? 8.562 5.594 -3.222 1.00 66.50 87 PHE A CA 1
ATOM 701 C C . PHE A 1 87 ? 9.757 6.504 -3.570 1.00 66.50 87 PHE A C 1
ATOM 703 O O . PHE A 1 87 ? 10.272 7.209 -2.709 1.00 66.50 87 PHE A O 1
ATOM 710 N N . HIS A 1 88 ? 10.233 6.527 -4.810 1.00 67.50 88 HIS A N 1
ATOM 711 C CA . HIS A 1 88 ? 11.283 7.469 -5.224 1.00 67.50 88 HIS A CA 1
ATOM 712 C C . HIS A 1 88 ? 10.653 8.678 -5.926 1.00 67.50 88 HIS A C 1
ATOM 714 O O . HIS A 1 88 ? 9.469 8.669 -6.247 1.00 67.50 88 HIS A O 1
ATOM 720 N N . HIS A 1 89 ? 11.423 9.751 -6.138 1.00 65.00 89 HIS A N 1
ATOM 721 C CA . HIS A 1 89 ? 10.958 10.912 -6.921 1.00 65.00 89 HIS A CA 1
ATOM 722 C C . HIS A 1 89 ? 10.606 10.560 -8.377 1.00 65.00 89 HIS A C 1
ATOM 724 O O . HIS A 1 89 ? 10.005 11.365 -9.075 1.00 65.00 89 HIS A O 1
ATOM 730 N N . GLU A 1 90 ? 10.970 9.354 -8.804 1.00 73.56 90 GLU A N 1
ATOM 731 C CA . GLU A 1 90 ? 10.755 8.804 -10.136 1.00 73.56 90 GLU A CA 1
ATOM 732 C C . GLU A 1 90 ? 9.410 8.075 -10.278 1.00 73.56 90 GLU A C 1
ATOM 734 O O . GLU A 1 90 ? 9.126 7.529 -11.336 1.00 73.56 90 GLU A O 1
ATOM 739 N N . GLU A 1 91 ? 8.572 8.007 -9.243 1.00 76.81 91 GLU A N 1
ATOM 740 C CA . GLU A 1 91 ? 7.277 7.334 -9.356 1.00 76.81 91 GLU A CA 1
ATOM 741 C C . GLU A 1 91 ? 6.246 8.215 -10.071 1.00 76.81 91 GLU A C 1
ATOM 743 O O . GLU A 1 91 ? 5.943 9.325 -9.639 1.00 76.81 91 GLU A O 1
ATOM 748 N N . ILE A 1 92 ? 5.708 7.702 -11.178 1.00 82.06 92 ILE A N 1
ATOM 749 C CA . ILE A 1 92 ? 4.749 8.397 -12.045 1.00 82.06 92 ILE A CA 1
ATOM 750 C C . ILE A 1 92 ? 3.316 8.067 -11.619 1.00 82.06 92 ILE A C 1
ATOM 752 O O . ILE A 1 92 ? 2.444 8.933 -11.611 1.00 82.06 92 ILE A O 1
ATOM 756 N N . LEU A 1 93 ? 3.065 6.798 -11.288 1.00 85.06 93 LEU A N 1
ATOM 757 C CA . LEU A 1 93 ? 1.738 6.284 -10.967 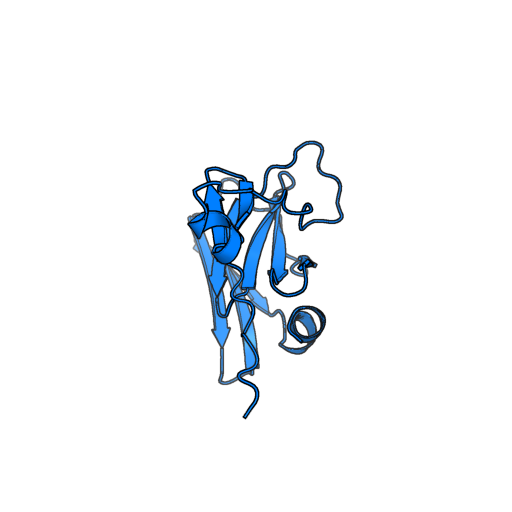1.00 85.06 93 LEU A CA 1
ATOM 758 C C . LEU A 1 93 ? 1.847 5.111 -9.993 1.00 85.06 93 LEU A C 1
ATOM 760 O O . LEU A 1 93 ? 2.722 4.258 -10.142 1.00 85.06 93 LEU A O 1
ATOM 764 N N . SER A 1 94 ? 0.885 5.018 -9.077 1.00 86.50 94 SER A N 1
ATOM 765 C CA . SER A 1 94 ? 0.644 3.808 -8.294 1.00 86.50 94 SER A CA 1
ATOM 766 C C . SER A 1 94 ? -0.807 3.346 -8.400 1.00 86.50 94 SER A C 1
ATOM 768 O O . SER A 1 94 ? -1.728 4.142 -8.589 1.00 86.50 94 SER A O 1
ATOM 770 N N . GLY A 1 95 ? -1.012 2.036 -8.285 1.00 88.56 95 GLY A N 1
ATOM 771 C CA . GLY A 1 95 ? -2.322 1.394 -8.341 1.00 88.56 95 GLY A CA 1
ATOM 772 C C . GLY A 1 95 ? -2.449 0.312 -7.279 1.00 88.56 95 GLY A C 1
ATOM 773 O O . GLY A 1 95 ? -1.499 -0.426 -7.033 1.00 88.56 95 GLY A O 1
ATOM 774 N N . PHE A 1 96 ? -3.619 0.194 -6.660 1.00 90.56 96 PHE A N 1
ATOM 775 C CA . PHE A 1 96 ? -3.932 -0.875 -5.716 1.00 90.56 96 PHE A CA 1
ATOM 776 C C . PHE A 1 96 ? -5.298 -1.469 -6.053 1.00 90.56 96 PHE A C 1
ATOM 778 O O . PHE A 1 96 ? -6.251 -0.727 -6.277 1.00 90.56 96 PHE A O 1
ATOM 785 N N . GLY A 1 97 ? -5.402 -2.795 -6.110 1.00 89.81 97 GLY A N 1
ATOM 786 C CA . GLY A 1 97 ? -6.661 -3.446 -6.459 1.00 89.81 97 GLY A CA 1
ATOM 787 C C . GLY A 1 97 ? -6.644 -4.952 -6.262 1.00 89.81 97 GLY A C 1
ATOM 788 O O . GLY A 1 97 ? -5.595 -5.551 -6.043 1.00 89.81 97 GLY A O 1
ATOM 789 N N . TYR A 1 98 ? -7.822 -5.563 -6.346 1.00 89.88 98 T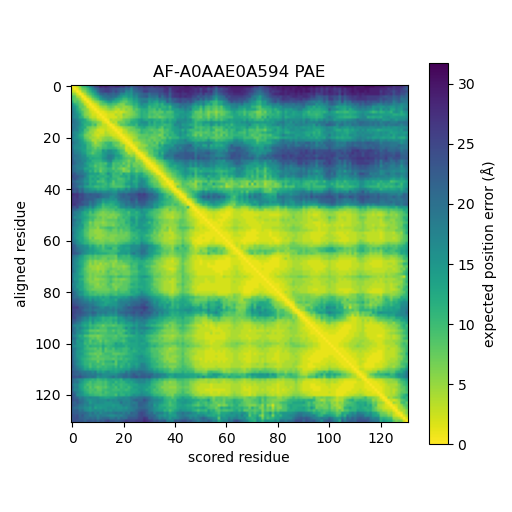YR A N 1
ATOM 790 C CA . TYR A 1 98 ? -8.006 -7.009 -6.248 1.00 89.88 98 TYR A CA 1
ATOM 791 C C . TYR A 1 98 ? -8.236 -7.628 -7.626 1.00 89.88 98 TYR A C 1
ATOM 793 O O . TYR A 1 98 ? -9.027 -7.119 -8.419 1.00 89.88 98 TYR A O 1
ATOM 801 N N . VAL A 1 99 ? -7.566 -8.743 -7.897 1.00 91.19 99 VAL A N 1
ATOM 802 C CA . VAL A 1 99 ? -7.726 -9.531 -9.117 1.00 91.19 99 VAL A CA 1
ATOM 803 C C . VAL A 1 99 ? -8.452 -10.822 -8.760 1.00 91.19 99 VAL A C 1
ATOM 805 O O . VAL A 1 99 ? -7.847 -11.760 -8.244 1.00 91.19 99 VAL A O 1
ATOM 808 N N . GLU A 1 100 ? -9.751 -10.864 -9.057 1.00 90.50 100 GLU A N 1
ATOM 809 C CA . GLU A 1 100 ? -10.656 -11.955 -8.667 1.00 90.50 100 GLU A CA 1
ATOM 810 C C . GLU A 1 100 ? -10.207 -13.324 -9.201 1.00 90.50 100 GLU A C 1
ATOM 812 O O . GLU A 1 100 ? -10.139 -14.284 -8.444 1.00 90.50 100 GLU A O 1
ATOM 817 N N . SER A 1 101 ? -9.793 -13.397 -10.471 1.00 93.25 101 SER A N 1
ATOM 818 C CA . SER A 1 101 ? -9.392 -14.657 -11.133 1.00 93.25 101 SER A CA 1
ATOM 819 C C . SER A 1 101 ? -8.233 -15.420 -10.474 1.00 93.25 101 SER A C 1
ATOM 821 O O . SER A 1 101 ? -8.081 -16.615 -10.710 1.00 93.25 101 SER A O 1
ATOM 823 N N . ILE A 1 102 ? -7.409 -14.740 -9.673 1.00 90.94 102 ILE A N 1
ATOM 824 C CA . ILE A 1 102 ? -6.262 -15.329 -8.962 1.00 90.94 102 ILE A CA 1
ATOM 825 C C . ILE A 1 102 ? -6.318 -15.056 -7.456 1.00 90.94 102 ILE A C 1
ATOM 827 O O . ILE A 1 102 ? -5.332 -15.268 -6.754 1.00 90.94 102 ILE A O 1
ATOM 831 N N . GLU A 1 103 ? -7.456 -14.543 -6.986 1.00 90.62 103 GLU A N 1
ATOM 832 C CA . GLU A 1 103 ? -7.726 -14.173 -5.602 1.00 90.62 103 GLU A CA 1
ATOM 833 C C . GLU A 1 103 ? -6.598 -13.379 -4.927 1.00 90.62 103 GLU A C 1
ATOM 835 O O . GLU A 1 103 ? -6.208 -13.648 -3.788 1.00 90.62 103 GLU A O 1
ATOM 840 N N . ASP A 1 104 ? -6.057 -12.381 -5.624 1.00 89.75 104 ASP A N 1
ATOM 841 C CA . ASP A 1 104 ? -4.874 -11.669 -5.156 1.00 89.75 104 ASP A CA 1
ATOM 842 C C . ASP A 1 104 ? -5.025 -10.153 -5.241 1.00 89.75 104 ASP A C 1
ATOM 844 O O . ASP A 1 104 ? -5.467 -9.604 -6.249 1.00 89.75 104 ASP A O 1
ATOM 848 N N . TYR A 1 105 ? -4.593 -9.468 -4.186 1.00 90.00 105 TYR A N 1
ATOM 849 C CA . TYR A 1 105 ? -4.395 -8.033 -4.234 1.00 90.00 105 TYR A CA 1
ATOM 850 C C . TYR A 1 105 ? -3.070 -7.718 -4.915 1.00 90.00 105 TYR A C 1
ATOM 852 O O . TYR A 1 105 ? -2.008 -8.233 -4.554 1.00 90.00 105 TYR A O 1
ATOM 860 N N . LYS A 1 106 ? -3.136 -6.820 -5.889 1.00 90.94 106 LYS A N 1
ATOM 861 C CA . LYS A 1 106 ? -1.977 -6.277 -6.572 1.00 90.94 106 LYS A CA 1
ATOM 862 C C . LYS A 1 106 ? -1.750 -4.851 -6.131 1.00 90.94 106 LYS A C 1
ATOM 864 O O . LYS A 1 106 ? -2.677 -4.045 -6.055 1.00 90.94 106 LYS A O 1
ATOM 869 N N . PHE A 1 107 ? -0.487 -4.548 -5.900 1.00 90.06 107 PHE A N 1
ATOM 870 C CA . PHE A 1 107 ? -0.007 -3.184 -5.852 1.00 90.06 107 PHE A CA 1
ATOM 871 C C . PHE A 1 107 ? 0.937 -2.978 -7.034 1.00 90.06 107 PHE A C 1
ATOM 873 O O . PHE A 1 107 ? 1.769 -3.835 -7.326 1.00 90.06 107 PHE A O 1
ATOM 880 N N . ILE A 1 108 ? 0.763 -1.887 -7.763 1.00 90.12 108 ILE A N 1
ATOM 881 C CA . ILE A 1 108 ? 1.500 -1.584 -8.986 1.00 90.12 108 ILE A CA 1
ATOM 882 C C . ILE A 1 108 ? 2.178 -0.238 -8.797 1.00 90.12 108 ILE A C 1
ATOM 884 O O . ILE A 1 108 ? 1.546 0.705 -8.325 1.00 90.12 108 ILE A O 1
ATOM 888 N N . LYS A 1 109 ? 3.441 -0.152 -9.207 1.00 87.75 109 LYS A N 1
ATOM 889 C CA . LYS A 1 109 ? 4.188 1.102 -9.310 1.00 87.75 109 LYS A CA 1
ATOM 890 C C . LYS A 1 109 ? 4.727 1.255 -10.722 1.00 87.75 109 LYS A C 1
ATOM 892 O O . LYS A 1 109 ? 5.313 0.314 -11.257 1.00 87.75 109 LYS A O 1
ATOM 897 N N . VAL A 1 110 ? 4.556 2.433 -11.303 1.00 87.50 110 VAL A N 1
ATOM 898 C CA . VAL A 1 110 ? 5.173 2.825 -12.572 1.00 87.50 110 VAL A CA 1
ATOM 899 C C . VAL A 1 110 ? 6.217 3.884 -12.263 1.00 87.50 110 VAL A C 1
ATOM 901 O O . VAL A 1 110 ? 5.879 4.935 -11.717 1.00 87.50 110 VAL A O 1
ATOM 904 N N . VAL A 1 111 ? 7.474 3.606 -12.595 1.00 86.12 111 VAL A N 1
ATOM 905 C CA . VAL A 1 111 ? 8.592 4.533 -12.377 1.00 86.12 111 VAL A CA 1
ATOM 906 C C . VAL A 1 111 ? 9.100 5.109 -13.700 1.00 86.12 111 VAL A C 1
ATOM 908 O O . VAL A 1 111 ? 8.758 4.606 -14.777 1.00 86.12 111 VAL A O 1
ATOM 911 N N . MET A 1 112 ? 9.895 6.180 -13.628 1.00 80.31 112 MET A N 1
ATOM 912 C CA . MET A 1 112 ? 10.606 6.747 -14.775 1.00 80.31 112 MET A CA 1
ATOM 913 C C . MET A 1 112 ? 11.377 5.648 -15.515 1.00 80.31 112 MET A C 1
ATOM 915 O O . MET A 1 112 ? 11.731 4.623 -14.940 1.00 80.31 112 MET A O 1
ATOM 919 N N . GLU A 1 113 ? 11.562 5.836 -16.823 1.00 81.56 113 GLU A N 1
ATOM 920 C CA . GLU A 1 113 ? 12.063 4.798 -17.745 1.00 81.56 113 GLU A CA 1
ATOM 921 C C . GLU A 1 113 ? 11.055 3.668 -18.045 1.00 81.56 113 GLU A C 1
ATOM 923 O O . GLU A 1 113 ? 11.417 2.636 -18.606 1.00 81.56 113 GLU A O 1
ATOM 928 N N . ASN A 1 114 ? 9.767 3.880 -17.741 1.00 76.38 114 ASN A N 1
ATOM 929 C CA . ASN A 1 114 ? 8.650 2.977 -18.056 1.00 76.38 114 ASN A CA 1
ATOM 930 C C . ASN A 1 114 ? 8.757 1.580 -17.417 1.00 76.38 114 ASN A C 1
ATOM 932 O O . ASN A 1 114 ? 8.164 0.619 -17.914 1.00 76.38 114 ASN A O 1
ATOM 936 N N . THR A 1 115 ? 9.479 1.450 -16.302 1.00 87.06 115 THR A N 1
ATOM 937 C CA . THR A 1 115 ? 9.516 0.190 -15.552 1.00 87.06 115 THR A CA 1
ATOM 938 C C . THR A 1 115 ? 8.243 0.038 -14.720 1.00 87.06 115 THR A C 1
ATOM 940 O O . THR A 1 115 ? 7.849 0.943 -13.981 1.00 87.06 115 THR A O 1
ATOM 943 N N . VAL A 1 116 ? 7.601 -1.128 -14.829 1.00 88.75 116 VAL A N 1
ATOM 944 C CA . VAL A 1 116 ? 6.398 -1.477 -14.064 1.00 88.75 116 VAL A CA 1
ATOM 945 C C . VAL A 1 116 ? 6.748 -2.533 -13.024 1.00 88.75 116 VAL A C 1
ATOM 947 O O . VAL A 1 116 ? 7.121 -3.656 -13.360 1.00 88.75 116 VAL A O 1
ATOM 950 N N . HIS A 1 117 ? 6.591 -2.184 -11.751 1.00 87.75 117 HIS A N 1
ATOM 951 C CA . HIS A 1 117 ? 6.688 -3.128 -10.646 1.00 87.75 117 HIS A CA 1
ATOM 952 C C . HIS A 1 117 ? 5.293 -3.613 -10.265 1.00 87.75 117 HIS A C 1
ATOM 954 O O . HIS A 1 117 ? 4.411 -2.804 -9.978 1.00 87.75 117 HIS A O 1
ATOM 960 N N . VAL A 1 118 ? 5.103 -4.932 -10.233 1.00 90.50 118 VAL A N 1
ATOM 961 C CA . VAL A 1 118 ? 3.847 -5.567 -9.822 1.00 90.50 118 VAL A CA 1
ATOM 962 C C . VAL A 1 118 ? 4.108 -6.413 -8.585 1.00 90.50 118 VAL A C 1
ATOM 964 O O . VAL A 1 118 ? 4.837 -7.401 -8.632 1.00 90.50 118 VAL A O 1
ATOM 967 N N . PHE A 1 119 ? 3.485 -6.030 -7.478 1.00 89.50 119 PHE A N 1
ATOM 968 C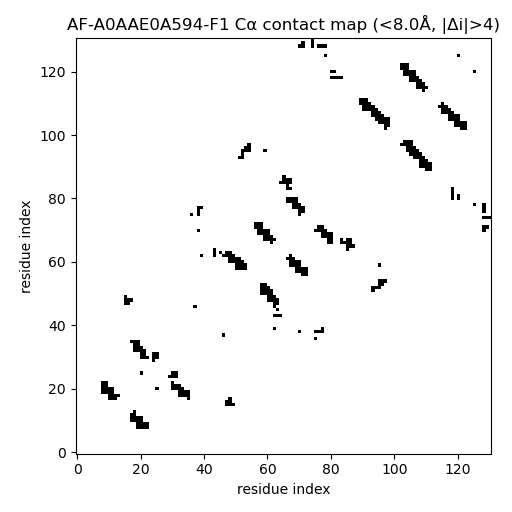 CA . PHE A 1 119 ? 3.585 -6.709 -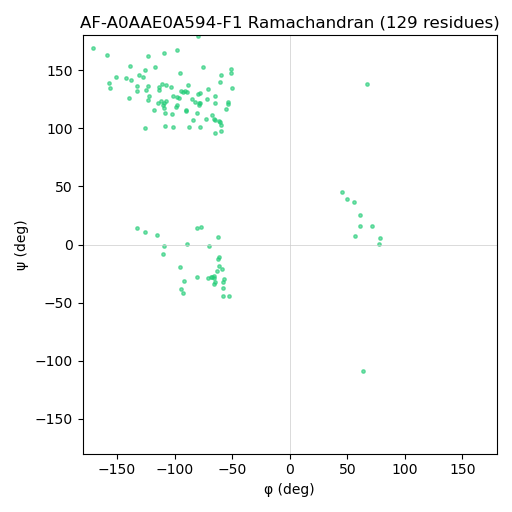6.196 1.00 89.50 119 PHE A CA 1
ATOM 969 C C . PHE A 1 119 ? 2.339 -7.558 -5.979 1.00 89.50 119 PHE A C 1
ATOM 971 O O . PHE A 1 119 ? 1.213 -7.075 -6.086 1.00 89.50 119 PHE A O 1
ATOM 978 N N . SER A 1 120 ? 2.559 -8.833 -5.678 1.00 90.38 120 SER A N 1
ATOM 979 C CA . SER A 1 120 ? 1.513 -9.791 -5.318 1.00 90.38 120 SER A CA 1
ATOM 980 C C . SER A 1 120 ? 1.464 -9.891 -3.804 1.00 90.38 120 SER A C 1
ATOM 982 O O . SER A 1 120 ? 2.472 -10.245 -3.195 1.00 90.38 120 SER A O 1
ATOM 984 N N . LEU A 1 121 ? 0.328 -9.568 -3.194 1.00 88.25 121 LEU A N 1
ATOM 985 C CA . LEU A 1 121 ? 0.229 -9.549 -1.735 1.00 88.25 121 LEU A CA 1
ATOM 986 C C . LEU A 1 121 ? -0.236 -10.898 -1.191 1.00 88.25 121 LEU A C 1
ATOM 988 O O . LEU A 1 121 ? 0.252 -11.333 -0.163 1.00 88.25 121 LEU A O 1
ATOM 992 N N . ARG A 1 122 ? -1.058 -11.617 -1.950 1.00 83.19 122 ARG A N 1
ATOM 993 C CA . ARG A 1 122 ? -1.855 -12.804 -1.616 1.00 83.19 122 ARG A CA 1
ATOM 994 C C . ARG A 1 122 ? -2.964 -12.488 -0.617 1.00 83.19 122 ARG A C 1
ATOM 996 O O . ARG A 1 122 ? -2.747 -11.800 0.373 1.00 83.19 122 ARG A O 1
ATOM 1003 N N . LYS A 1 123 ? -4.162 -13.041 -0.818 1.00 72.81 123 LYS A N 1
ATOM 1004 C CA . LYS A 1 123 ? -5.297 -12.852 0.104 1.00 72.81 123 LYS A CA 1
ATOM 1005 C C . LYS A 1 123 ? -4.950 -13.197 1.555 1.00 72.81 123 LYS A C 1
ATOM 1007 O O . LYS A 1 123 ? -5.200 -12.385 2.435 1.00 72.81 123 LYS A O 1
ATOM 1012 N N . GLN A 1 124 ? -4.251 -14.308 1.791 1.00 69.62 124 GLN A N 1
ATOM 1013 C CA . GLN A 1 124 ? -3.800 -14.717 3.129 1.00 69.62 124 GLN A CA 1
ATOM 1014 C C . GLN A 1 124 ? -2.916 -13.668 3.824 1.00 69.62 124 GLN A C 1
ATOM 1016 O O . GLN A 1 124 ? -2.944 -13.515 5.044 1.00 69.62 124 GLN A O 1
ATOM 1021 N N . PHE A 1 125 ? -2.130 -12.903 3.063 1.00 70.56 125 PHE A N 1
ATOM 1022 C CA . PHE A 1 125 ? -1.329 -11.826 3.637 1.00 70.56 125 PHE A CA 1
ATOM 1023 C C . PHE A 1 125 ? -2.213 -10.721 4.216 1.00 70.56 125 PHE A C 1
ATOM 1025 O O . PHE A 1 125 ? -1.821 -10.121 5.215 1.00 70.56 125 PHE A O 1
ATOM 1032 N N . LEU A 1 126 ? -3.381 -10.492 3.616 1.00 70.06 126 LEU A N 1
ATOM 1033 C CA . LEU A 1 126 ? -4.344 -9.483 4.029 1.00 70.06 126 LEU A CA 1
ATOM 1034 C C . LEU A 1 126 ? -5.440 -10.030 4.942 1.00 70.06 126 LEU A C 1
ATOM 1036 O O . LEU A 1 126 ? -6.023 -9.228 5.648 1.00 70.06 126 LEU A O 1
ATOM 1040 N N . GLU A 1 127 ? -5.716 -11.335 5.007 1.00 66.44 127 GLU A N 1
ATOM 1041 C CA . GLU A 1 127 ? -6.684 -11.925 5.958 1.00 66.44 127 GLU A CA 1
ATOM 1042 C C . GLU A 1 127 ? -6.312 -11.619 7.414 1.00 66.44 127 GLU A C 1
ATOM 1044 O O . GLU A 1 127 ? -7.176 -11.237 8.207 1.00 66.44 127 GLU A O 1
ATOM 1049 N N . ASN A 1 128 ? -5.010 -11.630 7.720 1.00 59.12 128 ASN A N 1
ATOM 1050 C CA . ASN A 1 128 ? -4.467 -11.159 8.999 1.00 59.12 128 ASN A CA 1
ATOM 1051 C C . ASN A 1 128 ? -4.746 -9.678 9.269 1.00 59.12 128 ASN A C 1
ATOM 1053 O O . ASN A 1 128 ? -4.617 -9.253 10.404 1.00 59.12 128 ASN A O 1
ATOM 1057 N N . CYS A 1 129 ? -5.083 -8.921 8.227 1.00 55.53 129 CYS A N 1
ATOM 1058 C CA . CYS A 1 129 ? -5.492 -7.531 8.280 1.00 55.53 129 CYS A CA 1
ATOM 1059 C C . CYS A 1 129 ? -6.983 -7.341 7.980 1.00 55.53 129 CYS A C 1
ATOM 1061 O O . CYS A 1 129 ? -7.384 -6.196 7.967 1.00 55.53 129 CYS A O 1
ATOM 1063 N N . SER A 1 130 ? -7.813 -8.355 7.677 1.00 49.66 130 SER A N 1
ATOM 1064 C CA . SER A 1 130 ? -9.154 -8.161 7.060 1.00 49.66 130 SER A CA 1
ATOM 1065 C C . SER A 1 130 ? -10.316 -8.933 7.698 1.00 49.66 130 SER A C 1
ATOM 1067 O O . SER A 1 130 ? -11.369 -9.030 7.075 1.00 49.66 130 SER A O 1
ATOM 1069 N N . SER A 1 131 ? -10.155 -9.483 8.903 1.00 49.53 131 SER A N 1
ATOM 1070 C CA . SER A 1 131 ? -11.187 -10.330 9.537 1.00 49.53 131 SER A CA 1
ATOM 1071 C C . SER A 1 131 ?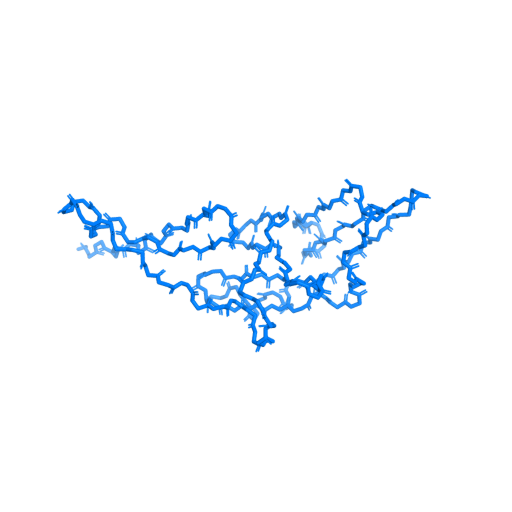 -12.231 -9.575 10.366 1.00 49.53 131 SER A C 1
ATOM 1073 O O . SER A 1 131 ? -11.838 -8.664 11.128 1.00 49.53 131 SER A O 1
#

Mean predicted aligned error: 10.59 Å

Solvent-accessible surface area (backbone atoms only — not comparable to full-atom values): 7958 Å² total; per-residue (Å²): 135,83,80,77,77,76,83,73,78,43,75,44,75,59,94,50,44,63,28,43,37,54,58,82,55,30,74,76,77,47,77,59,72,44,83,48,73,72,65,54,88,71,80,56,103,52,91,52,43,49,78,78,40,66,46,98,78,31,33,36,32,25,46,86,81,26,42,43,26,44,32,20,72,95,71,66,35,54,44,71,50,77,92,53,68,48,71,53,98,48,58,78,48,73,47,56,44,75,42,76,96,74,56,26,38,38,40,37,39,32,32,67,93,79,46,73,48,79,41,79,58,42,46,74,65,44,48,84,41,66,122